Protein AF-A0A7M1KT64-F1 (afdb_monomer_lite)

Foldseek 3Di:
DDDDDDDDDPPPPPVVVVVVVVVVVVVVVVVVVVVVVVCLVVVLVVLQVVLVVLQVVLVVQLVVLVVLQVCLVVQHWDADPNDTHTRDRDDVVSNVVSVVSNVVSVVSNVVSVVSVVVD

Radius of gyration: 33.27 Å; chains: 1; bounding box: 89×24×92 Å

Organism: NCBI:txid51665

Structure (mmCIF, N/CA/C/O backbone):
data_AF-A0A7M1KT64-F1
#
_entry.id   AF-A0A7M1KT64-F1
#
loop_
_atom_site.group_PDB
_atom_site.id
_atom_site.type_symbol
_atom_site.label_atom_id
_atom_site.label_alt_id
_atom_site.label_comp_id
_atom_site.label_asym_id
_atom_site.label_entity_id
_atom_site.label_seq_id
_atom_site.pdbx_PDB_ins_code
_atom_site.Cartn_x
_atom_site.Cartn_y
_atom_site.Cartn_z
_atom_site.occupancy
_atom_site.B_iso_or_equiv
_atom_site.auth_seq_id
_atom_site.auth_comp_id
_atom_site.auth_asym_id
_atom_site.auth_atom_id
_atom_site.pdbx_PDB_model_num
ATOM 1 N N . MET A 1 1 ? -71.621 17.261 51.792 1.00 44.28 1 MET A N 1
ATOM 2 C CA . MET A 1 1 ? -71.064 16.214 50.901 1.00 44.28 1 MET A CA 1
ATOM 3 C C . MET A 1 1 ? -69.627 16.580 50.564 1.00 44.28 1 MET A C 1
ATOM 5 O O . MET A 1 1 ? -69.405 17.650 50.019 1.00 44.28 1 MET A O 1
ATOM 9 N N . ASN A 1 2 ? -68.655 15.761 50.974 1.00 49.41 2 ASN A N 1
ATOM 10 C CA . ASN A 1 2 ? -67.228 16.082 50.881 1.00 49.41 2 ASN A CA 1
ATOM 11 C C . ASN A 1 2 ? -66.647 15.466 49.595 1.00 49.41 2 ASN A C 1
ATOM 13 O O . ASN A 1 2 ? -66.453 14.254 49.520 1.00 49.41 2 ASN A O 1
ATOM 17 N N . ASN A 1 3 ? -66.447 16.285 48.561 1.00 61.19 3 ASN A N 1
ATOM 18 C CA . ASN A 1 3 ? -66.066 15.826 47.226 1.00 61.19 3 ASN A CA 1
ATOM 19 C C . ASN A 1 3 ? -64.534 15.717 47.116 1.00 61.19 3 ASN A C 1
ATOM 21 O O . ASN A 1 3 ? -63.859 16.631 46.647 1.00 61.19 3 ASN A O 1
ATOM 25 N N . LYS A 1 4 ? -63.961 14.615 47.615 1.00 61.12 4 LYS A N 1
ATOM 26 C CA . LYS A 1 4 ? -62.517 14.357 47.499 1.00 61.12 4 LYS A CA 1
ATOM 27 C C . LYS A 1 4 ? -62.193 13.810 46.108 1.00 61.12 4 LYS A C 1
ATOM 29 O O . LYS A 1 4 ? -62.519 12.669 45.783 1.00 61.12 4 LYS A O 1
ATOM 34 N N . ARG A 1 5 ? -61.512 14.626 45.302 1.00 67.25 5 ARG A N 1
ATOM 35 C CA . ARG A 1 5 ? -60.991 14.252 43.982 1.00 67.25 5 ARG A CA 1
ATOM 36 C C . ARG A 1 5 ? -59.784 13.327 44.169 1.00 67.25 5 ARG A C 1
ATOM 38 O O . ARG A 1 5 ? -58.776 13.740 44.736 1.00 67.25 5 ARG A O 1
ATOM 45 N N . ARG A 1 6 ? -59.887 12.070 43.726 1.00 67.25 6 ARG A N 1
ATOM 46 C CA . ARG A 1 6 ? -58.748 11.139 43.721 1.00 67.25 6 ARG A CA 1
ATOM 47 C C . ARG A 1 6 ? -57.783 11.567 42.619 1.00 67.25 6 ARG A C 1
ATOM 49 O O . ARG A 1 6 ? -58.131 11.509 41.444 1.00 67.25 6 ARG A O 1
ATOM 56 N N . VAL A 1 7 ? -56.597 12.017 43.008 1.00 63.56 7 VAL A N 1
ATOM 57 C CA . VAL A 1 7 ? -55.484 12.272 42.092 1.00 63.56 7 VAL A CA 1
ATOM 58 C C . VAL A 1 7 ? -54.618 11.021 42.098 1.00 63.56 7 VAL A C 1
ATOM 60 O O . VAL A 1 7 ? -54.011 10.684 43.113 1.00 63.56 7 VAL A O 1
ATOM 63 N N . TYR A 1 8 ? -54.614 10.298 40.983 1.00 63.38 8 TYR A N 1
ATOM 64 C CA . TYR A 1 8 ? -53.751 9.140 40.792 1.00 63.38 8 TYR A CA 1
ATOM 65 C C . TYR A 1 8 ? -52.364 9.646 40.397 1.00 63.38 8 TYR A C 1
ATOM 67 O O . TYR A 1 8 ? -52.151 10.079 39.267 1.00 63.38 8 TYR A O 1
ATOM 75 N N . VAL A 1 9 ? -51.427 9.628 41.343 1.00 61.78 9 VAL A N 1
ATOM 76 C CA . VAL A 1 9 ? -50.011 9.863 41.051 1.00 61.78 9 VAL A CA 1
ATOM 77 C C . VAL A 1 9 ? -49.473 8.574 40.441 1.00 61.78 9 VAL A C 1
ATOM 79 O O . VAL A 1 9 ? -49.246 7.592 41.146 1.00 61.78 9 VAL A O 1
ATOM 82 N N . TYR A 1 10 ? -49.320 8.548 39.118 1.00 58.44 10 TYR A N 1
ATOM 83 C CA . TYR A 1 10 ? -48.606 7.467 38.448 1.00 58.44 10 TYR A CA 1
ATOM 84 C C . TYR A 1 10 ? -47.140 7.528 38.876 1.00 58.44 10 TYR A C 1
ATOM 86 O O . TYR A 1 10 ? -46.382 8.383 38.422 1.00 58.44 10 TYR A O 1
ATOM 94 N N . ASN A 1 11 ? -46.735 6.620 39.763 1.00 57.62 11 ASN A N 1
ATOM 95 C CA . ASN A 1 11 ? -45.329 6.415 40.071 1.00 57.62 11 ASN A CA 1
ATOM 96 C C . ASN A 1 11 ? -44.706 5.631 38.907 1.00 57.62 11 ASN A C 1
ATOM 98 O O . ASN A 1 11 ? -44.659 4.404 38.919 1.00 57.62 11 ASN A O 1
ATOM 102 N N . GLY A 1 12 ? -44.297 6.347 37.857 1.00 57.31 12 GLY A N 1
ATOM 103 C CA . GLY A 1 12 ? -43.666 5.807 36.647 1.00 57.31 12 GLY A CA 1
ATOM 104 C C . GLY A 1 12 ? -42.237 5.296 36.865 1.00 57.31 12 GLY A C 1
ATOM 105 O O . GLY A 1 12 ? -41.392 5.440 35.987 1.00 57.31 12 GLY A O 1
ATOM 106 N N . SER A 1 13 ? -41.940 4.727 38.034 1.00 56.56 13 SER A N 1
ATOM 107 C CA . SER A 1 13 ? -40.653 4.100 38.322 1.00 56.56 13 SER A CA 1
ATOM 108 C C . SER A 1 13 ? -40.618 2.710 37.687 1.00 56.56 13 SER A C 1
ATOM 110 O O . SER A 1 13 ? -40.963 1.701 38.303 1.00 56.56 13 SER A O 1
ATOM 112 N N . SER A 1 14 ? -40.227 2.647 36.413 1.00 56.91 14 SER A N 1
ATOM 113 C CA . SER A 1 14 ? -39.894 1.378 35.765 1.00 56.91 14 SER A CA 1
ATOM 114 C C . SER A 1 14 ? -38.444 1.007 36.099 1.00 56.91 14 SER A C 1
ATOM 116 O O . SER A 1 14 ? -37.514 1.275 35.342 1.00 56.91 14 SER A O 1
ATOM 118 N N . GLY A 1 15 ? -38.224 0.361 37.249 1.00 56.22 15 GLY A N 1
ATOM 119 C CA . GLY A 1 15 ? -36.903 -0.187 37.607 1.00 56.22 15 GLY A CA 1
ATOM 120 C C . GLY A 1 15 ? -36.320 -1.118 36.526 1.00 56.22 15 GLY A C 1
ATOM 121 O O . GLY A 1 15 ? -35.110 -1.165 36.324 1.00 56.22 15 GLY A O 1
ATOM 122 N N . LEU A 1 16 ? -37.193 -1.772 35.750 1.00 59.56 16 LEU A N 1
ATOM 123 C CA . LEU A 1 16 ? -36.855 -2.571 34.565 1.00 59.56 16 LEU A CA 1
ATOM 124 C C . LEU A 1 16 ? -36.315 -1.742 33.388 1.00 59.56 16 LEU A C 1
ATOM 126 O O . LEU A 1 16 ? -35.447 -2.222 32.664 1.00 59.56 16 LEU A O 1
ATOM 130 N N . GLY A 1 17 ? -36.786 -0.504 33.205 1.00 67.25 17 GLY A N 1
ATOM 131 C CA . GLY A 1 17 ? -36.330 0.380 32.131 1.00 67.25 17 GLY A CA 1
ATOM 132 C C . GLY A 1 17 ? -34.900 0.864 32.356 1.00 67.25 17 GLY A C 1
ATOM 133 O O . GLY A 1 17 ? -34.097 0.851 31.431 1.00 67.25 17 GLY A O 1
ATOM 134 N N . CYS A 1 18 ? -34.555 1.204 33.602 1.00 79.06 18 CYS A N 1
ATOM 135 C CA . CYS A 1 18 ? -33.197 1.614 33.969 1.00 79.06 18 CYS A CA 1
ATOM 136 C C . CYS A 1 18 ? -32.198 0.447 33.862 1.00 79.06 18 CYS A C 1
ATOM 138 O O . CYS A 1 18 ? -31.132 0.599 33.268 1.00 79.06 18 CYS A O 1
ATOM 140 N N . LEU A 1 19 ? -32.571 -0.746 34.348 1.00 82.19 19 LEU A N 1
ATOM 141 C CA . LEU A 1 19 ? -31.748 -1.953 34.204 1.00 82.19 19 LEU A CA 1
ATOM 142 C C . LEU A 1 19 ? -31.553 -2.350 32.737 1.00 82.19 19 LEU A C 1
ATOM 144 O O . LEU A 1 19 ? -30.433 -2.659 32.341 1.00 82.19 19 LEU A O 1
ATOM 148 N N . GLY A 1 20 ? -32.611 -2.290 31.922 1.00 82.94 20 GLY A N 1
ATOM 149 C CA . GLY A 1 20 ? -32.518 -2.531 30.482 1.00 82.94 20 GLY A CA 1
ATOM 150 C C . GLY A 1 20 ? -31.570 -1.552 29.788 1.00 82.94 20 GLY A C 1
ATOM 151 O O . GLY A 1 20 ? -30.740 -1.970 28.986 1.00 82.94 20 GLY A O 1
ATOM 152 N N . LEU A 1 21 ? -31.626 -0.267 30.150 1.00 87.31 21 LEU A N 1
ATOM 153 C CA . LEU A 1 21 ? -30.731 0.763 29.617 1.00 87.31 21 LEU A CA 1
ATOM 154 C C . LEU A 1 21 ? -29.265 0.486 29.974 1.00 87.31 21 LEU A C 1
ATOM 156 O O . LEU A 1 21 ? -28.407 0.556 29.099 1.00 87.31 21 LEU A O 1
ATOM 160 N N . ILE A 1 22 ? -28.985 0.101 31.224 1.00 90.19 22 ILE A N 1
ATOM 161 C CA . ILE A 1 22 ? -27.637 -0.283 31.676 1.00 90.19 22 ILE A CA 1
ATOM 162 C C . ILE A 1 22 ? -27.127 -1.501 30.896 1.00 90.19 22 ILE A C 1
ATOM 164 O O . ILE A 1 22 ? -25.979 -1.511 30.456 1.00 90.19 22 ILE A O 1
ATOM 168 N N . LEU A 1 23 ? -27.978 -2.508 30.688 1.00 92.75 23 LEU A N 1
ATOM 169 C CA . LEU A 1 23 ? -27.620 -3.741 29.983 1.00 92.75 23 LEU A CA 1
ATOM 170 C C . LEU A 1 23 ? -27.315 -3.474 28.501 1.00 92.75 23 LEU A C 1
ATOM 172 O O . LEU A 1 23 ? -26.317 -3.965 27.975 1.00 92.75 23 LEU A O 1
ATOM 176 N N . VAL A 1 24 ? -28.123 -2.636 27.845 1.00 92.38 24 VAL A N 1
ATOM 177 C CA . VAL A 1 24 ? -27.882 -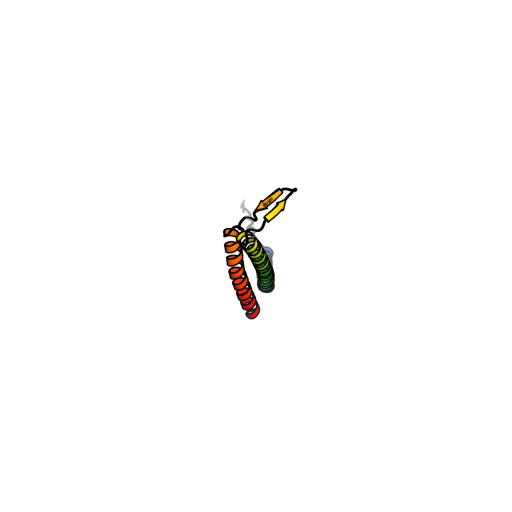2.191 26.464 1.00 92.38 24 VAL A CA 1
ATOM 178 C C . VAL A 1 24 ? -26.587 -1.384 26.368 1.00 92.38 24 VAL A C 1
ATOM 180 O O . VAL A 1 24 ? -25.788 -1.624 25.464 1.00 92.38 24 VAL A O 1
ATOM 183 N N . LEU A 1 25 ? -26.334 -0.468 27.308 1.00 94.69 25 LEU A N 1
ATOM 184 C CA . LEU A 1 25 ? -25.094 0.310 27.323 1.00 94.69 25 LEU A CA 1
ATOM 185 C C . LEU A 1 25 ? -23.868 -0.596 27.494 1.00 94.69 25 LEU A C 1
ATOM 187 O O . LEU A 1 25 ? -22.882 -0.448 26.774 1.00 94.69 25 LEU A O 1
ATOM 191 N N . ALA A 1 26 ? -23.945 -1.559 28.415 1.00 94.19 26 ALA A N 1
ATOM 192 C CA . ALA A 1 26 ? -22.885 -2.531 28.650 1.00 94.19 26 ALA A CA 1
ATOM 193 C C . ALA A 1 26 ? -22.608 -3.380 27.400 1.00 94.19 26 ALA A C 1
ATOM 195 O O . ALA A 1 26 ? -21.447 -3.587 27.050 1.00 94.19 26 ALA A O 1
ATOM 196 N N . LEU A 1 27 ? -23.657 -3.810 26.688 1.00 95.62 27 LEU A N 1
ATOM 197 C CA . LEU A 1 27 ? -23.531 -4.534 25.422 1.00 95.62 27 LEU A CA 1
ATOM 198 C C . LEU A 1 27 ? -22.825 -3.686 24.354 1.00 95.62 27 LEU A C 1
ATOM 200 O O . LEU A 1 27 ? -21.911 -4.173 23.692 1.00 95.62 27 LEU A O 1
ATOM 204 N N . LEU A 1 28 ? -23.214 -2.418 24.197 1.00 95.94 28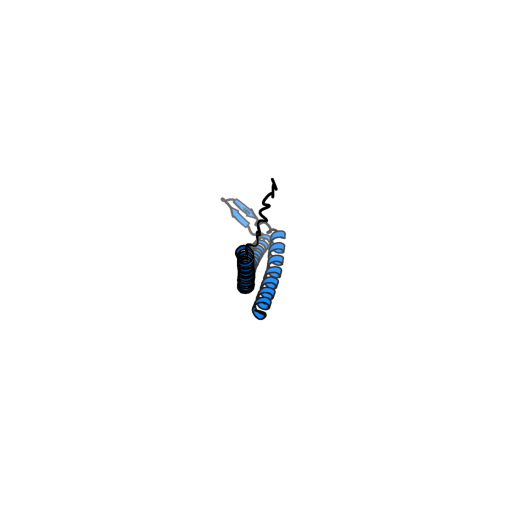 LEU A N 1
ATOM 205 C CA . LEU A 1 28 ? -22.599 -1.509 23.224 1.00 95.94 28 LEU A CA 1
ATOM 206 C C . LEU A 1 28 ? -21.117 -1.268 23.527 1.00 95.94 28 LEU A C 1
ATOM 208 O O . LEU A 1 28 ? -20.289 -1.330 22.619 1.00 95.94 28 LEU A O 1
ATOM 212 N N . ILE A 1 29 ? -20.770 -1.051 24.798 1.00 95.62 29 ILE A N 1
ATOM 213 C CA . ILE A 1 29 ? -19.377 -0.893 25.235 1.00 95.62 29 ILE A CA 1
ATOM 214 C C . ILE A 1 29 ? -18.587 -2.176 24.964 1.00 95.62 29 ILE A C 1
ATOM 216 O O . ILE A 1 29 ? -17.475 -2.118 24.438 1.00 95.62 29 ILE A O 1
ATOM 220 N N . PHE A 1 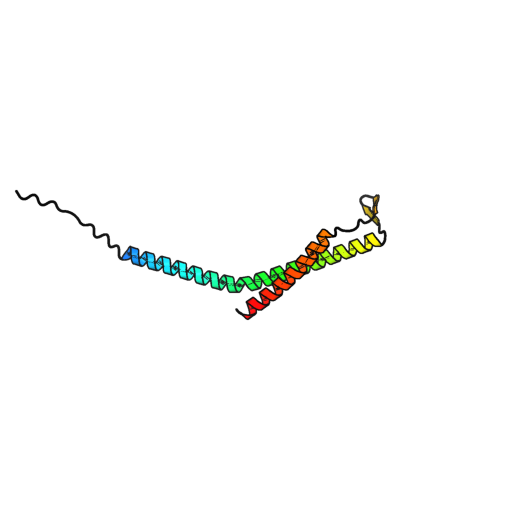30 ? -19.161 -3.339 25.278 1.00 95.44 30 PHE A N 1
ATOM 221 C CA . PHE A 1 30 ? -18.524 -4.626 25.019 1.00 95.44 30 PHE A CA 1
ATOM 222 C C . PHE A 1 30 ? -18.252 -4.834 23.525 1.00 95.44 30 PHE A C 1
ATOM 224 O O . PHE A 1 30 ? -17.126 -5.159 23.149 1.00 95.44 30 PHE A O 1
ATOM 231 N N . LEU A 1 31 ? -19.251 -4.590 22.671 1.00 95.06 31 LEU A N 1
ATOM 232 C CA . LEU A 1 31 ? -19.103 -4.674 21.218 1.00 95.06 31 LEU A CA 1
ATOM 233 C C . LEU A 1 31 ? -18.024 -3.713 20.718 1.00 95.06 31 LEU A C 1
ATOM 235 O O . LEU A 1 31 ? -17.157 -4.117 19.947 1.00 95.06 31 LEU A O 1
ATOM 239 N N . PHE A 1 32 ? -18.023 -2.468 21.195 1.00 95.19 32 PHE A N 1
ATOM 240 C CA . PHE A 1 32 ? -17.015 -1.479 20.828 1.00 95.19 32 PHE A CA 1
ATOM 241 C C . PHE A 1 32 ? -15.592 -1.948 21.168 1.00 95.19 32 PHE A C 1
ATOM 243 O O . PHE A 1 32 ? -14.704 -1.899 20.316 1.00 95.19 32 PHE A O 1
ATOM 250 N N . ILE A 1 33 ? -15.372 -2.466 22.380 1.00 94.25 33 ILE A N 1
ATOM 251 C CA . ILE A 1 33 ? -14.066 -2.997 22.799 1.00 94.25 33 ILE A CA 1
ATOM 252 C C . ILE A 1 33 ? -13.679 -4.214 21.954 1.00 94.25 33 ILE A C 1
ATOM 254 O O . ILE A 1 33 ? -12.531 -4.314 21.516 1.00 94.25 33 ILE A O 1
ATOM 258 N N . PHE A 1 34 ? -14.621 -5.128 21.709 1.00 93.94 34 PHE A N 1
ATOM 259 C CA . PHE A 1 34 ? -14.393 -6.326 20.906 1.00 93.94 34 PHE A CA 1
ATOM 260 C C . PHE A 1 34 ? -13.944 -5.972 19.483 1.00 93.94 34 PHE A C 1
ATOM 262 O O . PHE A 1 34 ? -12.888 -6.425 19.042 1.00 93.94 34 PHE A O 1
ATOM 269 N N . PHE A 1 35 ? -14.689 -5.104 18.793 1.00 92.56 35 PHE A N 1
ATOM 270 C CA . PHE A 1 35 ? -14.337 -4.664 17.442 1.00 92.56 35 PHE A CA 1
ATOM 271 C C . PHE A 1 35 ? -13.035 -3.868 17.408 1.00 92.56 35 PHE A C 1
ATOM 273 O O . PHE A 1 35 ? -12.251 -4.040 16.481 1.00 92.56 35 PHE A O 1
ATOM 280 N N . THR A 1 36 ? -12.761 -3.051 18.426 1.00 91.88 36 THR A N 1
ATOM 281 C CA . THR A 1 36 ? -11.501 -2.299 18.515 1.00 91.88 36 THR A CA 1
ATOM 282 C C . THR A 1 36 ? -10.305 -3.243 18.623 1.00 91.88 36 THR A C 1
ATOM 284 O O . THR A 1 36 ? -9.332 -3.086 17.890 1.00 91.88 36 THR A O 1
ATOM 287 N N . LYS A 1 37 ? -10.380 -4.270 19.479 1.00 88.94 37 LYS A N 1
ATOM 288 C CA . LYS A 1 37 ? -9.318 -5.282 19.600 1.00 88.94 37 LYS A CA 1
ATOM 289 C C . LYS A 1 37 ? -9.134 -6.071 18.306 1.00 88.94 37 LYS A C 1
ATOM 291 O O . LYS A 1 37 ? -8.004 -6.240 17.856 1.00 88.94 37 LYS A O 1
ATOM 296 N N . LEU A 1 38 ? -10.238 -6.498 17.692 1.00 90.62 38 LEU A N 1
ATOM 297 C CA . LEU A 1 38 ? -10.211 -7.213 16.417 1.00 90.62 38 LEU A CA 1
ATOM 298 C C . LEU A 1 38 ? -9.572 -6.359 15.310 1.00 90.62 38 LEU A C 1
ATOM 300 O O . LEU A 1 38 ? -8.736 -6.848 14.552 1.00 90.62 38 LEU A O 1
ATOM 304 N N . PHE A 1 39 ? -9.930 -5.075 15.239 1.00 90.50 39 PHE A N 1
ATOM 305 C CA . PHE A 1 39 ? -9.368 -4.137 14.275 1.00 90.50 39 PHE A CA 1
ATOM 306 C C . PHE A 1 39 ? -7.868 -3.949 14.486 1.00 90.50 39 PHE A C 1
ATOM 308 O O . PHE A 1 39 ? -7.114 -4.071 13.526 1.00 90.50 39 PHE A O 1
ATOM 315 N N . ILE A 1 40 ? -7.427 -3.711 15.726 1.00 89.88 40 ILE A N 1
ATOM 316 C CA . ILE A 1 40 ? -6.004 -3.552 16.045 1.00 89.88 40 ILE A CA 1
ATOM 317 C C . ILE A 1 40 ? -5.229 -4.801 15.614 1.00 89.88 40 ILE A C 1
ATOM 319 O O . ILE A 1 40 ? -4.173 -4.666 15.018 1.00 89.88 40 ILE A O 1
ATOM 323 N N . GLN A 1 41 ? -5.772 -6.004 15.798 1.00 88.56 41 GLN A N 1
ATOM 324 C CA . GLN A 1 41 ? -5.099 -7.243 15.401 1.00 88.56 41 GLN A CA 1
ATOM 325 C C . GLN A 1 41 ? -5.029 -7.457 13.877 1.00 88.56 41 GLN A C 1
ATOM 327 O O . GLN A 1 41 ? -4.014 -7.919 13.352 1.00 88.56 41 GLN A O 1
ATOM 332 N N . LEU A 1 42 ? -6.095 -7.125 13.144 1.00 92.31 42 LEU A N 1
ATOM 333 C CA . LEU A 1 42 ? -6.164 -7.352 11.695 1.00 92.31 42 LEU A CA 1
ATOM 334 C C . LEU A 1 42 ? -5.501 -6.239 10.877 1.00 92.31 42 LEU A C 1
ATOM 336 O O . LEU A 1 42 ? -4.915 -6.514 9.827 1.00 92.31 42 LEU A O 1
ATOM 340 N N . PHE A 1 43 ? -5.580 -4.993 11.343 1.00 93.50 43 PHE A N 1
ATOM 341 C CA . PHE A 1 43 ? -5.154 -3.814 10.594 1.00 93.50 43 PHE A CA 1
ATOM 342 C C . PHE A 1 43 ? -3.677 -3.860 10.160 1.00 93.50 43 PHE A C 1
ATOM 344 O O . PHE A 1 43 ? -3.425 -3.663 8.971 1.00 93.50 43 PHE A O 1
ATOM 351 N N . PRO A 1 44 ? -2.697 -4.184 11.028 1.00 92.81 44 PRO A N 1
ATOM 352 C CA . PRO A 1 44 ? -1.290 -4.237 10.631 1.00 92.81 44 PRO A CA 1
ATOM 353 C C . PRO A 1 44 ? -1.029 -5.306 9.577 1.00 92.81 44 PRO A C 1
ATOM 355 O O . PRO A 1 44 ? -0.250 -5.091 8.653 1.00 92.81 44 PRO A O 1
ATOM 358 N N . THR A 1 45 ? -1.720 -6.442 9.674 1.00 93.62 45 THR A N 1
ATOM 359 C CA . THR A 1 45 ? -1.601 -7.549 8.718 1.00 93.62 45 THR A CA 1
ATOM 360 C C . THR A 1 45 ? -2.128 -7.151 7.346 1.00 93.62 45 THR A C 1
ATOM 362 O O . THR A 1 45 ? -1.449 -7.349 6.339 1.00 93.62 45 THR A O 1
ATOM 365 N N . LEU A 1 46 ? -3.302 -6.516 7.298 1.00 94.69 46 LEU A N 1
ATOM 366 C CA . LEU A 1 46 ? -3.868 -5.988 6.056 1.00 94.69 46 LEU A CA 1
ATOM 367 C C . LEU A 1 46 ? -2.989 -4.882 5.456 1.00 94.69 46 LEU A C 1
ATOM 369 O O . LEU A 1 46 ? -2.730 -4.893 4.252 1.00 94.69 46 LEU A O 1
ATOM 373 N N . LEU A 1 47 ? -2.485 -3.966 6.290 1.00 95.62 47 LEU A N 1
ATOM 374 C CA . LEU A 1 47 ? -1.576 -2.897 5.877 1.00 95.62 47 LEU A CA 1
ATOM 375 C C . LEU A 1 47 ? -0.286 -3.458 5.266 1.00 95.62 47 LEU A C 1
ATOM 377 O O . LEU A 1 47 ? 0.160 -2.967 4.227 1.00 95.62 47 LEU A O 1
ATOM 381 N N . LEU A 1 48 ? 0.291 -4.496 5.878 1.00 95.88 48 LEU A N 1
ATOM 382 C CA . LEU A 1 48 ? 1.493 -5.164 5.386 1.00 95.88 48 LEU A CA 1
ATOM 383 C C . LEU A 1 48 ? 1.253 -5.784 4.007 1.00 95.88 48 LEU A C 1
ATOM 385 O O . LEU A 1 48 ? 2.007 -5.513 3.073 1.00 95.88 48 LEU A O 1
ATOM 389 N N . ILE A 1 49 ? 0.186 -6.577 3.868 1.00 96.31 49 ILE A N 1
ATOM 390 C CA . ILE A 1 49 ? -0.158 -7.255 2.612 1.00 96.31 49 ILE A CA 1
ATOM 391 C C . ILE A 1 49 ? -0.376 -6.233 1.493 1.00 96.31 49 ILE A C 1
ATOM 393 O O . ILE A 1 49 ? 0.223 -6.352 0.424 1.00 96.31 49 ILE 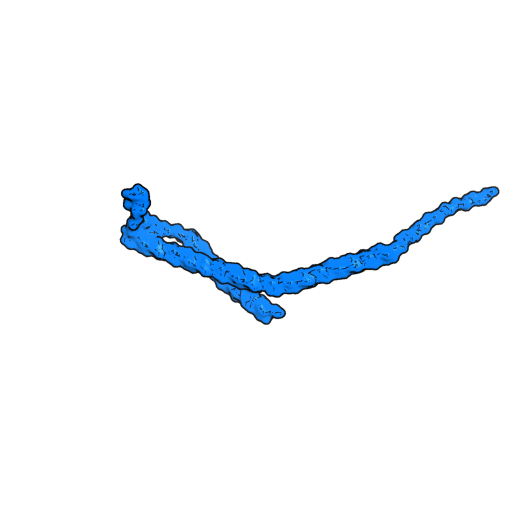A O 1
ATOM 397 N N . LEU A 1 50 ? -1.185 -5.198 1.743 1.00 95.56 50 LEU A N 1
ATOM 398 C CA . LEU A 1 50 ? -1.457 -4.153 0.755 1.00 95.56 50 LEU A CA 1
ATOM 399 C C . LEU A 1 50 ? -0.181 -3.416 0.349 1.00 95.56 50 LEU A C 1
ATOM 401 O O . LEU A 1 50 ? 0.047 -3.192 -0.839 1.00 95.56 50 LEU A O 1
ATOM 405 N N . SER A 1 51 ? 0.678 -3.089 1.313 1.00 96.00 51 SER A N 1
ATOM 406 C CA . SER A 1 51 ? 1.927 -2.378 1.041 1.00 96.00 51 SER A CA 1
ATOM 407 C C . SER A 1 51 ? 2.898 -3.232 0.215 1.00 96.00 51 SER A C 1
ATOM 409 O O . SER A 1 51 ? 3.518 -2.722 -0.715 1.00 96.00 51 SER A O 1
ATOM 411 N N . ILE A 1 52 ? 2.981 -4.544 0.464 1.00 96.31 52 ILE A N 1
ATOM 412 C CA . ILE A 1 52 ? 3.782 -5.471 -0.356 1.00 96.31 52 ILE A CA 1
ATOM 413 C C . ILE A 1 52 ? 3.232 -5.557 -1.786 1.00 96.31 52 ILE A C 1
ATOM 415 O O . ILE A 1 52 ? 3.999 -5.445 -2.743 1.00 96.31 52 ILE A O 1
ATOM 419 N N . ILE A 1 53 ? 1.915 -5.710 -1.954 1.00 96.62 53 ILE A N 1
ATOM 420 C CA . ILE A 1 53 ? 1.281 -5.773 -3.282 1.00 96.62 53 ILE A CA 1
ATOM 421 C C . ILE A 1 53 ? 1.558 -4.488 -4.071 1.00 96.62 53 ILE A C 1
ATOM 423 O O . ILE A 1 53 ? 1.959 -4.539 -5.239 1.00 96.62 53 ILE A O 1
ATOM 427 N N . LEU A 1 54 ? 1.381 -3.328 -3.433 1.00 95.00 54 LEU A N 1
ATOM 428 C CA . LEU A 1 54 ? 1.620 -2.032 -4.061 1.00 95.00 54 LEU A CA 1
ATOM 429 C C . LEU A 1 54 ? 3.086 -1.853 -4.454 1.00 95.00 54 LEU A C 1
ATOM 431 O O . LEU A 1 54 ? 3.334 -1.356 -5.557 1.00 95.00 54 LEU A O 1
ATOM 435 N N . LEU A 1 55 ? 4.019 -2.295 -3.605 1.00 96.75 55 LEU A N 1
ATOM 436 C CA . LEU A 1 55 ? 5.457 -2.256 -3.856 1.00 96.75 55 LEU A CA 1
ATOM 437 C C . LEU A 1 55 ? 5.832 -3.089 -5.084 1.00 96.75 55 LEU A C 1
ATOM 439 O O . LEU A 1 55 ? 6.446 -2.564 -6.013 1.00 96.75 55 LEU A O 1
ATOM 443 N N . VAL A 1 56 ? 5.426 -4.362 -5.118 1.00 96.75 56 VAL A N 1
ATOM 444 C CA . VAL A 1 56 ? 5.726 -5.279 -6.230 1.00 96.75 56 VAL A CA 1
ATOM 445 C C . VAL A 1 56 ? 5.153 -4.740 -7.539 1.00 96.75 56 VAL A C 1
ATOM 447 O O . VAL A 1 56 ? 5.864 -4.658 -8.541 1.00 96.75 56 VAL A O 1
ATOM 450 N N . SER A 1 57 ? 3.892 -4.303 -7.523 1.00 95.25 57 SER A N 1
ATOM 451 C CA . SER A 1 57 ? 3.232 -3.722 -8.695 1.00 95.25 57 SER A CA 1
ATOM 452 C C . SER A 1 57 ? 3.942 -2.456 -9.191 1.00 95.25 57 SER A C 1
ATOM 454 O O . SER A 1 57 ? 4.147 -2.302 -10.395 1.00 95.25 57 SER A O 1
ATOM 456 N N . SER A 1 58 ? 4.375 -1.566 -8.293 1.00 94.75 58 SER A N 1
ATOM 457 C CA . SER A 1 58 ? 5.102 -0.355 -8.690 1.00 94.75 58 SER A CA 1
ATOM 458 C C . SER A 1 58 ? 6.482 -0.657 -9.262 1.00 94.75 58 SER A C 1
ATOM 460 O O . SER A 1 58 ? 6.855 -0.060 -10.268 1.00 94.75 58 SER A O 1
ATOM 462 N N . ILE A 1 59 ? 7.231 -1.589 -8.664 1.00 94.31 59 ILE A N 1
ATOM 463 C CA . ILE A 1 59 ? 8.545 -2.005 -9.176 1.00 94.31 59 ILE A CA 1
ATOM 464 C C . ILE A 1 59 ? 8.401 -2.606 -10.575 1.00 94.31 59 ILE A C 1
ATOM 466 O O . ILE A 1 59 ? 9.166 -2.256 -11.474 1.00 94.31 59 ILE A O 1
ATOM 470 N N . TYR A 1 60 ? 7.400 -3.465 -10.778 1.00 96.00 60 TYR A N 1
ATOM 471 C CA . TYR A 1 60 ? 7.118 -4.053 -12.084 1.00 96.00 60 TYR A CA 1
ATOM 472 C C . TYR A 1 60 ? 6.813 -2.983 -13.141 1.00 96.00 60 TYR A C 1
ATOM 474 O O . TYR A 1 60 ? 7.407 -2.993 -14.220 1.00 96.00 60 TYR A O 1
ATOM 482 N N . ASN A 1 61 ? 5.949 -2.016 -12.823 1.00 93.69 61 ASN A N 1
ATOM 483 C CA . ASN A 1 61 ? 5.618 -0.932 -13.748 1.00 93.69 61 ASN A CA 1
ATOM 484 C C . ASN A 1 61 ? 6.820 -0.027 -14.039 1.00 93.69 61 ASN A C 1
ATOM 486 O O . ASN A 1 61 ? 7.034 0.351 -15.189 1.00 93.69 61 ASN A O 1
ATOM 490 N N . LEU A 1 62 ? 7.653 0.266 -13.037 1.00 93.44 62 LEU A N 1
ATOM 491 C CA . LEU A 1 62 ? 8.881 1.036 -13.232 1.00 93.44 62 LEU A CA 1
ATOM 492 C C . LEU A 1 62 ? 9.886 0.284 -14.121 1.00 93.44 62 LEU A C 1
ATOM 494 O O . LEU A 1 62 ? 10.576 0.886 -14.943 1.00 93.44 62 LEU A O 1
ATOM 498 N N . TRP A 1 63 ? 9.959 -1.042 -13.985 1.00 93.69 63 TRP A N 1
ATOM 499 C CA . TRP A 1 63 ? 10.788 -1.885 -14.842 1.00 93.69 63 TRP A CA 1
ATOM 500 C C . TRP A 1 63 ? 10.300 -1.870 -16.295 1.00 93.69 63 TRP A C 1
ATOM 502 O O . TRP A 1 63 ? 11.106 -1.673 -17.205 1.00 93.69 63 TRP A O 1
ATOM 512 N N . GLN A 1 64 ? 8.987 -1.998 -16.514 1.00 91.69 64 GLN A N 1
ATOM 513 C CA . GLN A 1 64 ? 8.375 -1.877 -17.841 1.00 91.69 64 GLN A CA 1
ATOM 514 C C . GLN A 1 64 ? 8.612 -0.493 -18.453 1.00 91.69 64 GLN A C 1
ATOM 516 O O . GLN A 1 64 ? 9.008 -0.393 -19.615 1.00 91.69 64 GLN A O 1
ATOM 521 N N . TRP A 1 65 ? 8.443 0.569 -17.660 1.00 92.62 65 TRP A N 1
ATOM 522 C CA . TRP A 1 65 ? 8.749 1.940 -18.063 1.00 92.62 65 TRP A CA 1
ATOM 523 C C . TRP A 1 65 ? 10.204 2.063 -18.527 1.00 92.62 65 TRP A C 1
ATOM 525 O O . TRP A 1 65 ? 10.468 2.499 -19.643 1.00 92.62 65 TRP A O 1
ATOM 535 N N . ARG A 1 66 ? 11.156 1.563 -17.728 1.00 90.62 66 ARG A N 1
ATOM 536 C CA . ARG A 1 66 ? 12.588 1.607 -18.059 1.00 90.62 66 ARG A CA 1
ATOM 537 C C . ARG A 1 66 ? 12.927 0.805 -19.312 1.00 90.62 66 ARG A C 1
ATOM 539 O O . ARG A 1 66 ? 13.832 1.178 -20.052 1.00 90.62 66 ARG A O 1
ATOM 546 N N . LYS A 1 67 ? 12.240 -0.317 -19.540 1.00 90.19 67 LYS A N 1
ATOM 547 C CA . LYS A 1 67 ? 12.411 -1.118 -20.754 1.00 90.19 67 LYS A CA 1
ATOM 548 C C . LYS A 1 67 ? 11.973 -0.319 -21.983 1.00 90.19 67 LYS A C 1
ATOM 550 O O . LYS A 1 67 ? 12.740 -0.237 -22.936 1.00 90.19 67 LYS A O 1
ATOM 555 N N . LYS A 1 68 ? 10.793 0.308 -21.936 1.00 86.88 68 LYS A N 1
ATOM 556 C CA . LYS A 1 68 ? 10.284 1.164 -23.021 1.00 86.88 68 LYS A CA 1
ATOM 557 C C . LYS A 1 68 ? 11.196 2.359 -23.294 1.00 86.88 68 LYS A C 1
ATOM 559 O O . LYS A 1 68 ? 11.556 2.575 -24.442 1.00 86.88 68 LYS A O 1
ATOM 564 N N . ASP A 1 69 ? 11.641 3.053 -22.250 1.00 89.00 69 ASP A N 1
ATOM 565 C CA . ASP A 1 69 ? 12.552 4.202 -22.356 1.00 89.00 69 ASP A CA 1
ATOM 566 C C . ASP A 1 69 ? 13.868 3.832 -23.059 1.00 89.00 69 ASP A C 1
ATOM 568 O O . ASP A 1 69 ? 14.293 4.505 -23.993 1.00 89.00 69 ASP A O 1
ATOM 572 N N . LYS A 1 70 ? 14.470 2.688 -22.705 1.00 87.88 70 LYS A N 1
ATOM 573 C CA . LYS A 1 70 ? 15.668 2.187 -23.397 1.00 87.88 70 LYS A CA 1
ATOM 574 C C . LYS A 1 70 ? 15.431 1.907 -24.880 1.00 87.88 70 LYS A C 1
ATOM 576 O O . LYS A 1 70 ? 16.314 2.171 -25.689 1.00 87.88 70 LYS A O 1
ATOM 581 N N . HIS A 1 71 ? 14.278 1.341 -25.232 1.00 85.75 71 HIS A N 1
ATOM 582 C CA . HIS A 1 71 ? 13.955 1.062 -26.629 1.00 85.75 71 HIS A CA 1
ATOM 583 C C . HIS A 1 71 ? 13.685 2.347 -27.423 1.00 85.75 71 HIS A C 1
ATOM 585 O O . HIS A 1 71 ? 14.161 2.452 -28.549 1.00 85.75 71 HIS A O 1
ATOM 591 N N . ALA A 1 72 ? 13.018 3.336 -26.823 1.00 85.00 72 ALA A N 1
ATOM 592 C CA . ALA A 1 72 ? 12.829 4.659 -27.416 1.00 85.00 72 ALA A CA 1
ATOM 593 C C . ALA A 1 72 ? 14.175 5.368 -27.659 1.00 85.00 72 ALA A C 1
ATOM 595 O O . ALA A 1 72 ? 14.450 5.831 -28.763 1.00 85.00 72 ALA A O 1
ATOM 596 N N . GLN A 1 73 ? 15.065 5.381 -26.659 1.00 84.69 73 GLN A N 1
ATOM 597 C CA . GLN A 1 73 ? 16.397 5.998 -26.766 1.00 84.69 73 GLN A CA 1
ATOM 598 C C . GLN A 1 73 ? 17.300 5.320 -27.803 1.00 84.69 73 GLN A C 1
ATOM 600 O O . GLN A 1 73 ? 18.142 5.977 -28.409 1.00 84.69 73 GLN A O 1
ATOM 605 N N . ALA A 1 74 ? 17.128 4.015 -28.022 1.00 86.00 74 ALA A N 1
ATOM 606 C CA . ALA A 1 74 ? 17.847 3.272 -29.052 1.00 86.00 74 ALA A CA 1
ATOM 607 C C . ALA A 1 74 ? 17.295 3.506 -30.474 1.00 86.00 74 ALA A C 1
ATOM 609 O O . ALA A 1 74 ? 17.798 2.895 -31.415 1.00 86.00 74 ALA A O 1
ATOM 610 N 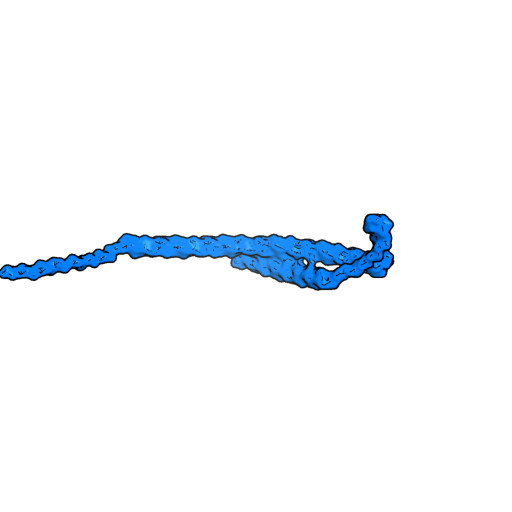N . GLY A 1 75 ? 16.264 4.346 -30.637 1.00 80.12 75 GLY A N 1
ATOM 611 C CA . GLY A 1 75 ? 15.580 4.544 -31.915 1.00 80.12 75 GLY A CA 1
ATOM 612 C C . GLY A 1 75 ? 14.821 3.296 -32.367 1.00 80.12 75 GLY A C 1
ATOM 613 O O . GLY A 1 75 ? 14.779 3.001 -33.556 1.00 80.12 75 GLY A O 1
ATOM 614 N N . GLY A 1 76 ? 14.298 2.511 -31.423 1.00 81.31 76 GLY A N 1
ATOM 615 C CA . GLY A 1 76 ? 13.550 1.298 -31.722 1.00 81.31 76 GLY A CA 1
ATOM 616 C C . GLY A 1 76 ? 12.219 1.599 -32.409 1.00 81.31 76 GLY A C 1
ATOM 617 O O . GLY A 1 76 ? 11.575 2.610 -32.134 1.00 81.31 76 GLY A O 1
ATOM 618 N N . PHE A 1 77 ? 11.794 0.678 -33.267 1.00 81.19 77 PHE A N 1
ATOM 619 C CA . PHE A 1 77 ? 10.518 0.729 -33.975 1.00 81.19 77 PHE A CA 1
ATOM 620 C C . PHE A 1 77 ? 9.675 -0.493 -33.610 1.00 81.19 77 PHE A C 1
ATOM 622 O O . PHE A 1 77 ? 10.227 -1.551 -33.288 1.00 81.19 77 PHE A O 1
ATOM 629 N N . ILE A 1 78 ? 8.352 -0.357 -33.657 1.00 81.69 78 ILE A N 1
ATOM 630 C CA . ILE A 1 78 ? 7.410 -1.473 -33.520 1.00 81.69 78 ILE A CA 1
ATOM 631 C C . ILE A 1 78 ? 6.515 -1.511 -34.748 1.00 81.69 78 ILE A C 1
ATOM 633 O O . ILE A 1 78 ? 6.205 -0.477 -35.328 1.00 81.69 78 ILE A O 1
ATOM 637 N N . GLU A 1 79 ? 6.092 -2.707 -35.129 1.00 81.44 79 GLU A N 1
ATOM 638 C CA . GLU A 1 79 ? 5.082 -2.882 -36.163 1.00 81.44 79 GLU A CA 1
ATOM 639 C C . GLU A 1 79 ? 3.701 -2.972 -35.502 1.00 81.44 79 GLU A C 1
ATOM 641 O O . GLU A 1 79 ? 3.465 -3.859 -34.676 1.00 81.44 79 GLU A O 1
ATOM 646 N N . VAL A 1 80 ? 2.807 -2.043 -35.842 1.00 82.06 80 VAL A N 1
ATOM 647 C CA . VAL A 1 80 ? 1.393 -2.045 -35.438 1.00 82.06 80 VAL A CA 1
ATOM 648 C C . VAL A 1 80 ? 0.557 -2.070 -36.708 1.00 82.06 80 VAL A C 1
ATOM 650 O O . VAL A 1 80 ? 0.701 -1.195 -37.555 1.00 82.06 80 VAL A O 1
ATOM 653 N N . ASP A 1 81 ? -0.275 -3.099 -36.878 1.00 82.50 81 ASP A N 1
ATOM 654 C CA . ASP A 1 81 ? -1.172 -3.248 -38.036 1.00 82.50 81 ASP A CA 1
ATOM 655 C C . ASP A 1 81 ? -0.475 -3.113 -39.411 1.00 82.50 81 ASP A C 1
ATOM 657 O O . ASP A 1 81 ? -1.045 -2.609 -40.379 1.00 82.50 81 ASP A O 1
ATOM 661 N N . GLY A 1 82 ? 0.777 -3.579 -39.508 1.00 81.38 82 GLY A N 1
ATOM 662 C CA . GLY A 1 82 ? 1.593 -3.519 -40.728 1.00 81.38 82 GLY A CA 1
ATOM 663 C C . GLY A 1 82 ? 2.307 -2.182 -40.964 1.00 81.38 82 GLY A C 1
ATOM 664 O O . GLY A 1 82 ? 2.957 -2.012 -41.996 1.00 81.38 82 GLY A O 1
ATOM 665 N N . VAL A 1 83 ? 2.208 -1.232 -40.028 1.00 84.19 83 VAL A N 1
ATOM 666 C CA . VAL A 1 83 ? 2.896 0.066 -40.064 1.00 84.19 83 VAL A CA 1
ATOM 667 C C . VAL A 1 83 ? 4.046 0.067 -39.059 1.00 84.19 83 VAL A C 1
ATOM 669 O O . VAL A 1 83 ? 3.874 -0.297 -37.898 1.00 84.19 83 VAL A O 1
ATOM 672 N N . ILE A 1 84 ? 5.235 0.477 -39.508 1.00 84.31 84 ILE A N 1
ATOM 673 C CA . ILE A 1 84 ? 6.414 0.632 -38.650 1.00 84.31 84 ILE A CA 1
ATOM 674 C C . ILE A 1 84 ? 6.347 2.009 -37.982 1.00 84.31 84 ILE A C 1
ATOM 676 O O . ILE A 1 84 ? 6.539 3.030 -38.641 1.00 84.31 84 ILE A O 1
ATOM 680 N N . GLU A 1 85 ? 6.110 2.031 -36.674 1.00 83.06 85 GLU A N 1
ATOM 681 C CA . GLU A 1 85 ? 6.035 3.246 -35.861 1.00 83.06 85 GLU A CA 1
ATOM 682 C C . GLU A 1 85 ? 7.229 3.335 -34.890 1.00 83.06 85 GLU A C 1
ATOM 684 O O . GLU A 1 85 ? 7.678 2.313 -34.357 1.00 83.06 85 GLU A O 1
ATOM 689 N N . PRO A 1 86 ? 7.793 4.532 -34.645 1.00 80.31 86 PRO A N 1
ATOM 690 C CA . PRO A 1 86 ? 8.846 4.709 -33.649 1.00 80.31 86 PRO A CA 1
ATOM 691 C C . PRO A 1 86 ? 8.299 4.495 -32.233 1.00 80.31 86 PRO A C 1
ATOM 693 O O . PRO A 1 86 ? 7.199 4.930 -31.899 1.00 80.31 86 PRO A O 1
ATOM 696 N N . ILE A 1 87 ? 9.090 3.860 -31.365 1.00 81.31 87 ILE A N 1
ATOM 697 C CA . ILE A 1 87 ? 8.741 3.730 -29.947 1.00 81.31 87 ILE A CA 1
ATOM 698 C C . ILE A 1 87 ? 8.846 5.105 -29.295 1.00 81.31 87 ILE A C 1
ATOM 700 O O . ILE A 1 87 ? 9.942 5.639 -29.116 1.00 81.31 87 ILE A O 1
ATOM 704 N N . GLU A 1 88 ? 7.705 5.657 -28.897 1.00 82.88 88 GLU A N 1
ATOM 705 C CA . GLU A 1 88 ? 7.659 6.908 -28.149 1.00 82.88 88 GLU A CA 1
ATOM 706 C C . GLU A 1 88 ? 8.251 6.754 -26.742 1.00 82.88 88 GLU A C 1
ATOM 708 O O . GLU A 1 88 ? 8.155 5.703 -26.093 1.00 82.88 88 GLU A O 1
ATOM 713 N N . ALA A 1 89 ? 8.857 7.837 -26.253 1.00 83.50 89 ALA A N 1
ATOM 714 C CA . ALA A 1 89 ? 9.350 7.895 -24.888 1.00 83.50 89 ALA A CA 1
ATOM 715 C C . ALA A 1 89 ? 8.172 7.744 -23.904 1.00 83.50 89 ALA A C 1
ATOM 717 O O . ALA A 1 89 ? 7.163 8.440 -24.035 1.00 83.50 89 ALA A O 1
ATOM 718 N N . PRO A 1 90 ? 8.272 6.845 -22.911 1.00 85.12 90 PRO A N 1
ATOM 719 C CA . PRO A 1 90 ? 7.196 6.642 -21.956 1.00 85.12 90 PRO A CA 1
ATOM 720 C C . PRO A 1 90 ? 7.056 7.844 -21.011 1.00 85.12 90 PRO A C 1
ATOM 722 O O . PRO A 1 90 ? 8.038 8.476 -20.627 1.00 85.12 90 PRO A O 1
ATOM 725 N N . ASP A 1 91 ? 5.825 8.122 -20.584 1.00 89.31 91 ASP A N 1
ATOM 726 C CA . ASP A 1 91 ? 5.489 9.281 -19.751 1.00 89.31 91 ASP A CA 1
ATOM 727 C C . ASP A 1 91 ? 6.258 9.316 -18.415 1.00 89.31 91 ASP A C 1
ATOM 729 O O . ASP A 1 91 ? 6.269 8.350 -17.644 1.00 89.31 91 ASP A O 1
ATOM 733 N N . ASN A 1 92 ? 6.884 10.457 -18.121 1.00 90.00 92 ASN A N 1
ATOM 734 C CA . ASN A 1 92 ? 7.621 10.687 -16.881 1.00 90.00 92 ASN A CA 1
ATOM 735 C C . ASN A 1 92 ? 6.701 10.808 -15.656 1.00 90.00 92 ASN A C 1
ATOM 737 O O . ASN A 1 92 ? 7.124 10.440 -14.560 1.00 90.00 92 ASN A O 1
ATOM 741 N N . GLN A 1 93 ? 5.442 11.243 -15.808 1.00 91.00 93 GLN A N 1
ATOM 742 C CA . GLN A 1 93 ? 4.517 11.308 -14.669 1.00 91.00 93 GLN A CA 1
ATOM 743 C C . GLN A 1 93 ? 4.228 9.909 -14.114 1.00 91.00 93 GLN A C 1
ATOM 745 O O . GLN A 1 93 ? 4.206 9.713 -12.897 1.00 91.00 93 GLN A O 1
ATOM 750 N N . ALA A 1 94 ? 4.094 8.908 -14.989 1.00 87.25 94 ALA A N 1
ATOM 751 C CA . ALA A 1 94 ? 3.942 7.513 -14.581 1.00 87.25 94 ALA A CA 1
ATOM 752 C C . ALA A 1 94 ? 5.150 7.007 -13.766 1.00 87.25 94 ALA A C 1
ATOM 754 O O . ALA A 1 94 ? 4.985 6.312 -12.758 1.00 87.25 94 ALA A O 1
ATOM 755 N N . LYS A 1 95 ? 6.372 7.384 -14.160 1.00 91.19 95 LYS A N 1
ATOM 756 C CA . LYS A 1 95 ? 7.599 7.047 -13.422 1.00 91.19 95 LYS A CA 1
ATOM 757 C C . 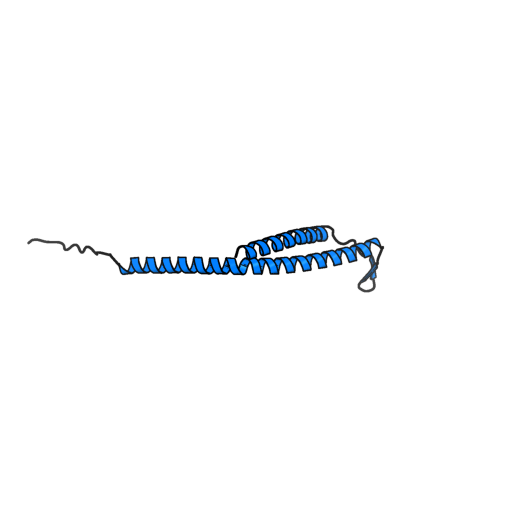LYS A 1 95 ? 7.603 7.671 -12.027 1.00 91.19 95 LYS A C 1
ATOM 759 O O . LYS A 1 95 ? 7.893 6.967 -11.053 1.00 91.19 95 LYS A O 1
ATOM 764 N N . ASP A 1 96 ? 7.278 8.954 -11.920 1.00 93.31 96 ASP A N 1
ATOM 765 C CA . ASP A 1 96 ? 7.282 9.674 -10.643 1.00 93.31 96 ASP A CA 1
ATOM 766 C C . ASP A 1 96 ? 6.206 9.126 -9.698 1.00 93.31 96 ASP A C 1
ATOM 768 O O . ASP A 1 96 ? 6.495 8.834 -8.534 1.00 93.31 96 ASP A O 1
ATOM 772 N N . TYR A 1 97 ? 5.007 8.851 -10.223 1.00 94.00 97 TYR A N 1
ATOM 773 C CA . TYR A 1 97 ? 3.926 8.202 -9.482 1.00 94.00 97 TYR A CA 1
ATOM 774 C C . TYR A 1 97 ? 4.361 6.851 -8.896 1.00 94.00 97 TYR A C 1
ATOM 776 O O . TYR A 1 97 ? 4.212 6.607 -7.695 1.00 94.00 97 TYR A O 1
ATOM 784 N N . HIS A 1 98 ? 4.939 5.963 -9.713 1.00 92.62 98 HIS A N 1
ATOM 785 C CA . HIS A 1 98 ? 5.381 4.652 -9.234 1.00 92.62 98 HIS A CA 1
ATOM 786 C C . HIS A 1 98 ? 6.555 4.750 -8.260 1.00 92.62 98 HIS A C 1
ATOM 788 O O . HIS A 1 98 ? 6.600 3.988 -7.293 1.00 92.62 98 HIS A O 1
ATOM 794 N N . THR A 1 99 ? 7.454 5.715 -8.452 1.00 93.19 99 THR A N 1
ATOM 795 C CA . THR A 1 99 ? 8.562 5.989 -7.529 1.00 93.19 99 THR A CA 1
ATOM 796 C C . THR A 1 99 ? 8.045 6.440 -6.161 1.00 93.19 99 THR A C 1
ATOM 798 O O . THR A 1 99 ? 8.409 5.857 -5.139 1.00 93.19 99 THR A O 1
ATOM 801 N N . GLN A 1 100 ? 7.122 7.403 -6.117 1.00 95.12 100 GLN A N 1
ATOM 802 C CA . GLN A 1 100 ? 6.484 7.839 -4.872 1.00 95.12 100 GLN A CA 1
ATOM 803 C C . GLN A 1 100 ? 5.704 6.696 -4.207 1.00 95.12 100 GLN A C 1
ATOM 805 O O . GLN A 1 100 ? 5.745 6.519 -2.984 1.00 95.12 100 GLN A O 1
ATOM 810 N N . ARG A 1 101 ? 5.030 5.865 -5.009 1.00 94.25 101 ARG A N 1
ATOM 811 C CA . ARG A 1 101 ? 4.296 4.702 -4.506 1.00 94.25 101 ARG A CA 1
ATOM 812 C C . ARG A 1 101 ? 5.222 3.639 -3.900 1.00 94.25 101 ARG A C 1
ATOM 814 O O . ARG A 1 101 ? 4.831 2.985 -2.940 1.00 94.25 101 ARG A O 1
ATOM 821 N N . ILE A 1 102 ? 6.451 3.485 -4.399 1.00 95.69 102 ILE A N 1
ATOM 822 C CA . ILE A 1 102 ? 7.474 2.614 -3.789 1.00 95.69 102 ILE A CA 1
ATOM 823 C C . ILE A 1 102 ? 7.850 3.130 -2.398 1.00 95.69 102 ILE A C 1
ATOM 825 O O . ILE A 1 102 ? 7.777 2.372 -1.434 1.00 95.69 102 ILE A O 1
ATOM 829 N N . PHE A 1 103 ? 8.185 4.417 -2.269 1.00 96.00 103 PHE A N 1
ATOM 830 C CA . PHE A 1 103 ? 8.561 5.001 -0.976 1.00 96.00 103 PHE A CA 1
ATOM 831 C C . PHE A 1 103 ? 7.438 4.901 0.060 1.00 96.00 103 PHE A C 1
ATOM 833 O O . PHE A 1 103 ? 7.675 4.490 1.195 1.00 96.00 103 PHE A O 1
ATOM 840 N N . THR A 1 104 ? 6.205 5.216 -0.337 1.00 94.88 104 THR A N 1
ATOM 841 C CA . THR A 1 104 ? 5.032 5.094 0.544 1.00 94.88 104 THR A CA 1
ATOM 842 C C . THR A 1 104 ? 4.740 3.643 0.923 1.00 94.88 104 THR A C 1
ATOM 844 O O . THR A 1 104 ? 4.412 3.381 2.076 1.00 94.88 104 THR A O 1
ATOM 847 N N . SER A 1 105 ? 4.932 2.687 0.009 1.00 95.69 105 SER A N 1
ATOM 848 C CA . SER A 1 105 ? 4.783 1.258 0.316 1.00 95.69 105 SER A CA 1
ATOM 849 C C . SER A 1 105 ? 5.847 0.770 1.303 1.00 95.69 105 SER A C 1
ATOM 851 O O . SER A 1 105 ? 5.526 0.037 2.233 1.00 95.69 105 SER A O 1
ATOM 853 N N . ILE A 1 106 ? 7.102 1.209 1.162 1.00 96.50 106 ILE A N 1
ATOM 854 C CA . ILE A 1 106 ? 8.174 0.897 2.123 1.00 96.50 106 ILE A CA 1
ATOM 855 C C . ILE A 1 106 ? 7.840 1.479 3.501 1.00 96.50 106 ILE A C 1
ATOM 857 O O . ILE A 1 106 ? 7.934 0.770 4.503 1.00 96.50 106 ILE A O 1
ATOM 861 N N . ALA A 1 107 ? 7.395 2.737 3.560 1.00 96.50 107 ALA A N 1
ATOM 862 C CA . ALA A 1 107 ? 6.947 3.352 4.806 1.00 96.50 107 ALA A CA 1
ATOM 863 C C . ALA A 1 107 ? 5.774 2.574 5.432 1.00 96.50 107 ALA A C 1
ATOM 865 O O . ALA A 1 107 ? 5.795 2.297 6.629 1.00 96.50 107 ALA A O 1
ATOM 866 N N . GLY A 1 108 ? 4.799 2.149 4.621 1.00 94.38 108 GLY A N 1
ATOM 867 C CA . GLY A 1 108 ? 3.674 1.315 5.049 1.00 94.38 108 GLY A CA 1
ATOM 868 C C . GLY A 1 108 ? 4.104 -0.037 5.622 1.00 94.38 108 GLY A C 1
ATOM 869 O O . GLY A 1 108 ? 3.600 -0.436 6.668 1.00 94.38 108 GLY A O 1
ATOM 870 N N . ILE A 1 109 ? 5.089 -0.704 5.008 1.00 96.44 109 ILE A N 1
ATOM 871 C CA . ILE A 1 109 ? 5.678 -1.951 5.527 1.00 96.44 109 ILE A CA 1
ATOM 872 C C . ILE A 1 109 ? 6.339 -1.709 6.887 1.00 96.44 109 ILE A C 1
ATOM 874 O O . ILE A 1 109 ? 6.084 -2.458 7.827 1.00 96.44 109 ILE A O 1
ATOM 878 N N . ILE A 1 110 ? 7.156 -0.660 7.018 1.00 96.38 110 ILE A N 1
ATOM 879 C CA . ILE A 1 110 ? 7.827 -0.331 8.285 1.00 96.38 110 ILE A CA 1
ATOM 880 C C . ILE A 1 110 ? 6.789 -0.062 9.380 1.00 96.38 110 ILE A C 1
ATOM 882 O O . ILE A 1 110 ? 6.895 -0.620 10.471 1.00 96.38 110 ILE A O 1
ATOM 886 N N . ILE A 1 111 ? 5.763 0.741 9.085 1.00 94.75 111 ILE A N 1
ATOM 887 C CA . ILE A 1 111 ? 4.676 1.037 10.025 1.00 94.75 111 ILE A CA 1
ATOM 888 C C . ILE A 1 111 ? 3.933 -0.244 10.411 1.00 94.75 111 ILE A C 1
ATOM 890 O O . ILE A 1 111 ? 3.690 -0.465 11.593 1.00 94.75 111 ILE A O 1
ATOM 894 N N . ALA A 1 112 ? 3.611 -1.113 9.452 1.00 94.75 112 ALA A N 1
ATOM 895 C CA . ALA A 1 112 ? 2.935 -2.376 9.727 1.00 94.75 112 ALA A CA 1
ATOM 896 C C . ALA A 1 112 ? 3.762 -3.283 10.650 1.00 94.75 112 ALA A C 1
ATOM 898 O O . ALA A 1 112 ? 3.231 -3.801 11.629 1.00 94.75 112 ALA A O 1
ATOM 899 N N . LEU A 1 113 ? 5.064 -3.426 10.386 1.00 94.69 113 LEU A N 1
ATOM 900 C CA . LEU A 1 113 ? 5.972 -4.214 11.223 1.00 94.69 113 LEU A CA 1
ATOM 901 C C . LEU A 1 113 ? 6.117 -3.625 12.631 1.00 94.69 113 LEU A C 1
ATOM 903 O O . LEU A 1 113 ? 6.149 -4.372 13.608 1.00 94.69 113 LEU A O 1
ATOM 907 N N . LEU A 1 114 ? 6.174 -2.295 12.752 1.00 94.31 114 LEU A N 1
ATOM 908 C CA . LEU A 1 114 ? 6.173 -1.626 14.052 1.00 94.31 114 LEU A CA 1
ATOM 909 C C . LEU A 1 114 ? 4.874 -1.912 14.803 1.00 94.31 114 LEU A C 1
ATOM 911 O O . LEU A 1 114 ? 4.930 -2.354 15.944 1.00 94.31 114 LEU A O 1
ATOM 915 N N . LEU A 1 115 ? 3.717 -1.731 14.165 1.00 91.75 115 LEU A N 1
ATOM 916 C CA . LEU A 1 115 ? 2.421 -2.006 14.785 1.00 91.75 115 LEU A CA 1
ATOM 917 C C . LEU A 1 115 ? 2.303 -3.467 15.234 1.00 91.75 115 LEU A C 1
ATOM 919 O O . LEU A 1 115 ? 1.857 -3.707 16.348 1.00 91.75 115 LEU A O 1
ATOM 923 N N . MET A 1 116 ? 2.764 -4.424 14.423 1.00 91.31 116 MET A N 1
ATOM 924 C CA . MET A 1 116 ? 2.796 -5.844 14.800 1.00 91.31 116 MET A CA 1
ATOM 925 C C . MET A 1 116 ? 3.697 -6.128 16.004 1.00 91.31 116 MET A C 1
ATOM 927 O O . MET A 1 116 ? 3.387 -7.013 16.788 1.00 91.31 116 MET A O 1
ATOM 931 N N . LYS A 1 117 ? 4.810 -5.401 16.163 1.00 90.81 117 LYS A N 1
ATOM 932 C CA . LYS A 1 117 ? 5.708 -5.563 17.316 1.00 90.81 117 LYS A CA 1
ATOM 933 C C . LYS A 1 117 ? 5.065 -5.101 18.629 1.00 90.81 117 LYS A C 1
ATOM 935 O O . LYS A 1 117 ? 5.430 -5.606 19.687 1.00 90.81 117 LYS A O 1
ATOM 940 N N . TYR A 1 118 ? 4.183 -4.106 18.567 1.00 79.62 118 TYR A N 1
ATOM 941 C CA . TYR A 1 118 ? 3.513 -3.522 19.735 1.00 79.62 118 TYR A CA 1
ATOM 942 C C . TYR A 1 118 ? 2.120 -4.122 20.006 1.00 79.62 118 TYR A C 1
ATOM 944 O O . TYR A 1 118 ? 1.398 -3.596 20.855 1.00 79.62 118 TYR A O 1
ATOM 952 N N . LEU A 1 119 ? 1.755 -5.190 19.290 1.00 75.69 119 LEU A N 1
ATOM 953 C CA . LEU A 1 119 ? 0.518 -5.963 19.436 1.00 75.69 119 LEU A CA 1
ATOM 954 C C . LEU A 1 119 ? 0.729 -7.203 20.302 1.00 75.69 119 LEU A C 1
ATOM 956 O O . LEU A 1 119 ? -0.193 -7.501 21.093 1.00 75.69 119 LEU A O 1
#

pLDDT: mean 86.18, std 12.24, range [44.28, 96.75]

Sequence (119 aa):
MNNKRRVYVYNGSSGLGCLGLILVLALLIFLFIFFTKLFIQLFPTLLLILSIILLVSSIYNLWQWRKKDKHAQAGGFIEVDGVIEPIEAPDNQAKDYHTQRIFTSIAGIIIALLLMKYL

Secondary structure (DSSP, 8-state):
--------------HHHHHHHHHHHHHHHHHHHHHHHHHHHHHHHHHHHHHHHHHHHHHHHHHHHHHHHHHHHTT-EEEETTEEEE-PPPPHHHHHHHHHHHHHHHHHHHHHHHHHHT-